Protein AF-A0A7W8B455-F1 (afdb_monomer)

Structure (mmCIF, N/CA/C/O backbone):
data_AF-A0A7W8B455-F1
#
_entry.id   AF-A0A7W8B455-F1
#
loop_
_atom_site.group_PDB
_atom_site.id
_atom_site.type_symbol
_atom_site.label_atom_id
_atom_site.label_alt_id
_atom_site.label_comp_id
_atom_site.label_asym_id
_atom_site.label_entity_id
_atom_site.label_seq_id
_ato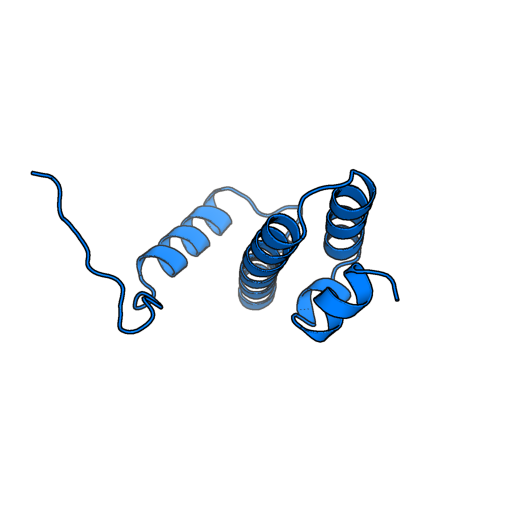m_site.pdbx_PDB_ins_code
_atom_site.Cartn_x
_atom_site.Cartn_y
_atom_site.Cartn_z
_atom_site.occupancy
_atom_site.B_iso_or_equiv
_atom_site.auth_seq_id
_atom_site.auth_comp_id
_atom_site.auth_asym_id
_atom_site.auth_atom_id
_atom_site.pdbx_PDB_model_num
ATOM 1 N N . MET A 1 1 ? 20.193 5.948 -5.266 1.00 50.91 1 MET A N 1
ATOM 2 C CA . MET A 1 1 ? 19.180 5.854 -4.189 1.00 50.91 1 MET A CA 1
ATOM 3 C C . MET A 1 1 ? 18.036 5.007 -4.718 1.00 50.91 1 MET A C 1
ATOM 5 O O . MET A 1 1 ? 17.496 5.375 -5.753 1.00 50.91 1 MET A O 1
ATOM 9 N N . SER A 1 2 ? 17.720 3.865 -4.101 1.00 63.81 2 SER A N 1
ATOM 10 C CA . SER A 1 2 ? 16.631 2.992 -4.570 1.00 63.81 2 SER A CA 1
ATOM 11 C C . SER A 1 2 ? 15.293 3.735 -4.543 1.00 63.81 2 SER A C 1
ATOM 13 O O . SER A 1 2 ? 15.009 4.449 -3.580 1.00 63.81 2 SER A O 1
ATOM 15 N N . GLY A 1 3 ? 14.465 3.580 -5.583 1.00 66.75 3 GLY A N 1
ATOM 16 C CA . GLY A 1 3 ? 13.180 4.287 -5.710 1.00 66.75 3 GLY A CA 1
ATOM 17 C C . GLY A 1 3 ? 12.267 4.108 -4.491 1.00 66.75 3 GLY A C 1
ATOM 18 O O . GLY A 1 3 ? 11.609 5.053 -4.061 1.00 66.75 3 GLY A O 1
ATOM 19 N N . THR A 1 4 ? 12.320 2.940 -3.848 1.00 71.44 4 THR A N 1
ATOM 20 C CA . THR A 1 4 ? 11.576 2.623 -2.621 1.00 71.44 4 THR A CA 1
ATOM 21 C C . THR A 1 4 ? 11.910 3.554 -1.450 1.00 71.44 4 THR A C 1
ATOM 23 O O . THR A 1 4 ? 11.002 3.966 -0.734 1.00 71.44 4 THR A O 1
ATOM 26 N N . THR A 1 5 ? 13.170 3.970 -1.278 1.00 76.31 5 THR A N 1
ATOM 27 C CA . THR A 1 5 ? 13.582 4.893 -0.200 1.00 76.31 5 THR A CA 1
ATOM 28 C C . THR A 1 5 ? 12.959 6.284 -0.362 1.00 76.31 5 THR A C 1
ATOM 30 O O . THR A 1 5 ? 12.653 6.956 0.620 1.00 76.31 5 THR A O 1
ATOM 33 N N . VAL A 1 6 ? 12.723 6.719 -1.604 1.00 84.06 6 VAL A N 1
ATOM 34 C CA . VAL A 1 6 ? 12.034 7.987 -1.890 1.00 84.06 6 VAL A CA 1
ATOM 35 C C . VAL A 1 6 ? 10.542 7.873 -1.557 1.00 84.06 6 VAL A C 1
ATOM 37 O O . VAL A 1 6 ? 9.962 8.787 -0.968 1.00 84.06 6 VAL A O 1
ATOM 40 N N . LEU A 1 7 ? 9.919 6.734 -1.877 1.00 88.81 7 LEU A N 1
ATOM 41 C CA . LEU A 1 7 ? 8.501 6.487 -1.600 1.00 88.81 7 LEU A CA 1
ATOM 42 C C . LEU A 1 7 ? 8.213 6.379 -0.100 1.00 88.81 7 LEU A C 1
ATOM 44 O O . LEU A 1 7 ? 7.202 6.912 0.348 1.00 88.81 7 LEU A O 1
ATOM 48 N N . THR A 1 8 ? 9.089 5.747 0.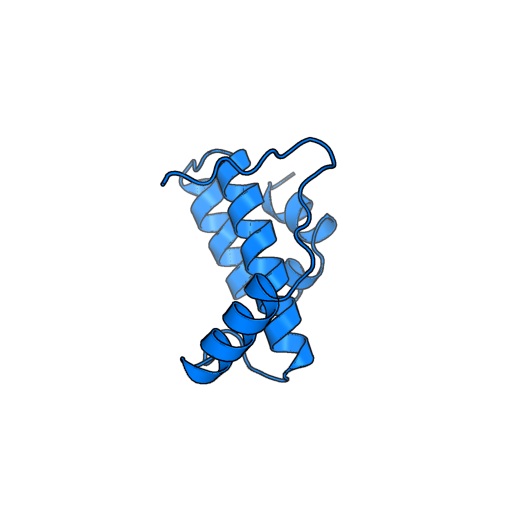685 1.00 87.75 8 THR A N 1
ATOM 49 C CA . THR A 1 8 ? 8.929 5.669 2.147 1.00 87.75 8 THR A CA 1
ATOM 50 C C . THR A 1 8 ? 9.157 7.017 2.830 1.00 87.75 8 THR A C 1
ATOM 52 O O . THR A 1 8 ? 8.495 7.300 3.824 1.00 87.75 8 THR A O 1
ATOM 55 N N . GLY A 1 9 ? 10.003 7.891 2.277 1.00 89.44 9 GLY A N 1
ATOM 56 C CA . GLY A 1 9 ? 10.101 9.285 2.725 1.00 89.44 9 GLY A CA 1
ATOM 57 C C . GLY A 1 9 ? 8.821 10.087 2.451 1.00 89.44 9 GLY A C 1
ATOM 58 O O . GLY A 1 9 ? 8.345 10.820 3.314 1.00 89.44 9 GLY A O 1
ATOM 59 N N . LYS A 1 10 ? 8.225 9.912 1.264 1.00 92.94 10 LYS A N 1
ATOM 60 C CA . LYS A 1 10 ? 6.978 10.584 0.852 1.00 92.94 10 LYS A CA 1
ATOM 61 C C . LYS A 1 10 ? 5.739 10.051 1.582 1.00 92.94 10 LYS A C 1
ATOM 63 O O . LYS A 1 10 ? 4.847 10.823 1.926 1.00 92.94 10 LYS A O 1
ATOM 68 N N . TRP A 1 11 ? 5.686 8.745 1.832 1.00 95.94 11 TRP A N 1
ATOM 69 C CA . TRP A 1 11 ? 4.614 8.062 2.554 1.00 95.94 11 TRP A CA 1
ATOM 70 C C . TRP A 1 11 ? 5.201 7.142 3.637 1.00 95.94 11 TRP A C 1
ATOM 72 O O . TRP A 1 11 ? 5.377 5.943 3.399 1.00 95.94 11 TRP A O 1
ATOM 82 N N . PRO A 1 12 ? 5.436 7.658 4.860 1.00 95.06 12 PRO A N 1
ATOM 83 C CA . PRO A 1 12 ? 6.076 6.902 5.943 1.00 95.06 12 PRO A CA 1
ATOM 84 C C . PRO A 1 12 ? 5.381 5.591 6.323 1.00 95.06 12 PRO A C 1
ATOM 86 O O . PRO A 1 12 ? 6.025 4.673 6.821 1.00 95.06 12 PRO A O 1
ATOM 89 N N . VAL A 1 13 ? 4.069 5.475 6.077 1.00 96.12 13 VAL A N 1
ATOM 90 C CA . VAL A 1 13 ? 3.313 4.236 6.322 1.00 96.12 13 VAL A CA 1
ATOM 91 C C . VAL A 1 13 ? 3.845 3.056 5.507 1.00 96.12 13 VAL A C 1
ATOM 93 O O . VAL A 1 13 ? 3.855 1.940 6.009 1.00 96.12 13 VAL A O 1
ATOM 96 N N . LEU A 1 14 ? 4.378 3.291 4.305 1.00 96.38 14 LEU A N 1
ATOM 97 C CA . LEU A 1 14 ? 4.945 2.228 3.473 1.00 96.38 14 LEU A CA 1
ATOM 98 C C . LEU A 1 14 ? 6.172 1.585 4.130 1.00 96.38 14 LEU A C 1
ATOM 100 O O . LEU A 1 14 ? 6.375 0.385 3.997 1.00 96.38 14 LEU A O 1
ATOM 104 N N . GLY A 1 15 ? 6.964 2.366 4.873 1.00 93.12 15 GLY A N 1
ATOM 105 C CA . GLY A 1 15 ? 8.138 1.867 5.595 1.00 93.12 15 GLY A CA 1
ATOM 106 C C . GLY A 1 15 ? 7.802 1.098 6.875 1.00 93.12 15 GLY A C 1
ATOM 107 O O . GLY A 1 15 ? 8.658 0.394 7.395 1.00 93.12 15 GLY A O 1
ATOM 108 N N . ARG A 1 16 ? 6.565 1.207 7.379 1.00 94.25 16 ARG A N 1
ATOM 109 C CA . ARG A 1 16 ? 6.092 0.445 8.548 1.00 94.25 16 ARG A CA 1
ATOM 110 C C . ARG A 1 16 ? 5.586 -0.953 8.189 1.00 94.25 16 ARG A C 1
ATOM 112 O O . ARG A 1 16 ? 5.382 -1.762 9.086 1.00 94.25 16 ARG A O 1
ATOM 119 N N . HIS A 1 17 ? 5.381 -1.229 6.901 1.00 94.69 17 HIS A N 1
ATOM 120 C CA . HIS A 1 17 ? 4.878 -2.506 6.405 1.00 94.69 17 HIS A CA 1
ATOM 121 C C . HIS A 1 17 ? 5.861 -3.100 5.393 1.00 94.69 17 HIS A C 1
ATOM 123 O O . HIS A 1 17 ? 5.877 -2.718 4.223 1.00 94.69 17 HIS A O 1
ATOM 129 N N . GLU A 1 18 ? 6.660 -4.072 5.832 1.00 92.00 18 GLU A N 1
ATOM 130 C CA . GLU A 1 18 ? 7.709 -4.702 5.014 1.00 92.00 18 GLU A CA 1
ATOM 131 C C . GLU A 1 18 ? 7.173 -5.279 3.693 1.00 92.00 18 GLU A C 1
ATOM 133 O O . GLU A 1 18 ? 7.785 -5.113 2.636 1.00 92.00 18 GLU A O 1
ATOM 138 N N . GLN A 1 19 ? 5.981 -5.882 3.719 1.00 93.38 19 GLN A N 1
ATOM 139 C CA . GLN A 1 19 ? 5.329 -6.432 2.527 1.00 93.38 19 GLN A CA 1
ATOM 140 C C . GLN A 1 19 ? 4.988 -5.348 1.496 1.00 93.38 19 GLN A C 1
ATOM 142 O O . GLN A 1 19 ? 5.121 -5.579 0.295 1.00 93.38 19 GLN A O 1
ATOM 147 N N . ALA A 1 20 ? 4.597 -4.150 1.944 1.00 94.94 20 ALA A N 1
ATOM 148 C CA . ALA A 1 20 ? 4.299 -3.029 1.057 1.00 94.94 20 ALA A CA 1
ATOM 149 C C . ALA A 1 20 ? 5.569 -2.501 0.376 1.00 94.94 20 ALA A C 1
ATOM 151 O O . ALA A 1 20 ? 5.585 -2.300 -0.841 1.00 94.94 20 ALA A O 1
ATOM 152 N N . ALA A 1 21 ? 6.647 -2.324 1.147 1.00 93.12 21 ALA A N 1
ATOM 153 C CA . ALA A 1 21 ? 7.943 -1.906 0.620 1.00 93.12 21 ALA A CA 1
ATOM 154 C C . ALA A 1 21 ? 8.517 -2.939 -0.368 1.00 93.12 21 ALA A C 1
ATOM 156 O O . ALA A 1 21 ? 8.991 -2.571 -1.447 1.00 93.12 21 ALA A O 1
ATOM 157 N N . THR A 1 22 ? 8.410 -4.228 -0.037 1.00 94.56 22 THR A N 1
ATOM 158 C CA . THR A 1 22 ? 8.844 -5.338 -0.898 1.00 94.56 22 THR A CA 1
ATOM 159 C C . THR A 1 22 ? 8.058 -5.366 -2.206 1.00 94.56 22 THR A C 1
ATOM 161 O O . THR A 1 22 ? 8.652 -5.393 -3.281 1.00 94.56 22 THR A O 1
ATOM 164 N N . TRP A 1 23 ? 6.728 -5.277 -2.143 1.00 95.38 23 TRP A N 1
ATOM 165 C CA . TRP A 1 23 ? 5.876 -5.288 -3.333 1.00 95.38 23 TRP A CA 1
ATOM 166 C C . TRP A 1 23 ? 6.182 -4.117 -4.280 1.00 95.38 23 TRP A C 1
ATOM 168 O O . TRP A 1 23 ? 6.331 -4.325 -5.483 1.00 95.38 23 TRP A O 1
ATOM 178 N N . LEU A 1 24 ? 6.355 -2.895 -3.758 1.00 95.81 24 LEU A N 1
ATOM 179 C CA . LEU A 1 24 ? 6.732 -1.732 -4.577 1.00 95.81 24 LEU A CA 1
ATOM 180 C C . LEU A 1 24 ? 8.130 -1.869 -5.197 1.00 95.81 24 LEU A C 1
ATOM 182 O O . LEU A 1 24 ? 8.333 -1.440 -6.335 1.00 95.81 24 LEU A O 1
ATOM 186 N N . THR A 1 25 ? 9.071 -2.480 -4.474 1.00 94.62 25 THR A N 1
ATOM 187 C CA . THR A 1 25 ? 10.421 -2.761 -4.985 1.00 94.62 25 THR A CA 1
ATOM 188 C C . THR A 1 25 ? 10.354 -3.739 -6.155 1.00 94.62 25 THR A C 1
ATOM 190 O O . THR A 1 25 ? 10.838 -3.409 -7.231 1.00 94.62 25 THR A O 1
ATOM 193 N N . ILE A 1 26 ? 9.623 -4.852 -6.010 1.00 95.50 26 ILE A N 1
ATOM 194 C CA . ILE A 1 26 ? 9.420 -5.835 -7.088 1.00 95.50 26 ILE A CA 1
ATOM 195 C C . ILE A 1 26 ? 8.870 -5.164 -8.351 1.00 95.50 26 ILE A C 1
ATOM 197 O O . ILE A 1 26 ? 9.414 -5.345 -9.436 1.00 95.50 26 ILE A O 1
ATOM 201 N N . TRP A 1 27 ? 7.815 -4.351 -8.242 1.00 95.69 27 TRP A N 1
ATOM 202 C CA . TRP A 1 27 ? 7.253 -3.677 -9.420 1.00 95.69 27 TRP A CA 1
ATOM 203 C C . TRP A 1 27 ? 8.201 -2.657 -10.048 1.00 95.69 27 TRP A C 1
ATOM 205 O O . TRP A 1 27 ? 8.156 -2.455 -11.263 1.00 95.69 27 TRP A O 1
ATOM 215 N N . THR A 1 28 ? 9.039 -2.011 -9.239 1.00 94.69 28 THR A N 1
ATOM 216 C CA . THR A 1 28 ? 10.062 -1.083 -9.731 1.00 94.69 28 THR A CA 1
ATOM 217 C C . THR A 1 28 ? 11.139 -1.840 -10.504 1.00 94.69 28 THR A C 1
ATOM 219 O O . THR A 1 28 ? 11.461 -1.456 -11.627 1.00 94.69 28 THR A O 1
ATOM 222 N N . ASP A 1 29 ? 11.626 -2.949 -9.950 1.00 94.94 29 ASP A N 1
ATOM 223 C CA . ASP A 1 29 ? 12.666 -3.788 -10.552 1.00 94.94 29 ASP A CA 1
ATOM 224 C C . ASP A 1 29 ? 12.177 -4.475 -11.837 1.00 94.94 29 ASP A C 1
ATOM 226 O O . ASP A 1 29 ? 12.936 -4.637 -12.789 1.00 94.94 29 ASP A O 1
ATOM 230 N N . LEU A 1 30 ? 10.877 -4.781 -11.922 1.00 96.50 30 LEU A N 1
ATOM 231 C CA . LEU A 1 30 ? 10.213 -5.244 -13.148 1.00 96.50 30 LEU A CA 1
ATOM 232 C C . LEU A 1 30 ? 10.046 -4.144 -14.218 1.00 96.50 30 LEU A C 1
ATOM 234 O O . LEU A 1 30 ? 9.412 -4.372 -15.249 1.00 96.50 30 LEU A O 1
ATOM 238 N N . GLY A 1 31 ? 10.580 -2.941 -13.993 1.00 94.75 31 GLY A N 1
ATOM 239 C CA . GLY A 1 31 ? 10.607 -1.861 -14.979 1.00 94.75 31 GLY A CA 1
ATOM 240 C C . GLY A 1 31 ? 9.273 -1.134 -15.149 1.00 94.75 31 GLY A C 1
ATOM 241 O O . GLY A 1 31 ? 9.029 -0.510 -16.186 1.00 94.75 31 GLY A O 1
ATOM 242 N N . ARG A 1 32 ? 8.372 -1.197 -14.159 1.00 96.62 32 ARG A N 1
ATOM 243 C CA . ARG A 1 32 ? 7.101 -0.469 -14.236 1.00 96.62 32 ARG A CA 1
ATOM 244 C C . ARG A 1 32 ? 7.359 1.039 -14.273 1.00 96.62 32 ARG A C 1
ATOM 246 O O . ARG A 1 32 ? 8.187 1.568 -13.538 1.00 96.62 32 ARG A O 1
ATOM 253 N N . ALA A 1 33 ? 6.596 1.748 -15.108 1.00 96.31 33 ALA A N 1
ATOM 254 C CA . ALA A 1 33 ? 6.744 3.191 -15.272 1.00 96.31 33 ALA A CA 1
ATOM 255 C C . ALA A 1 33 ? 6.667 3.939 -13.917 1.00 96.31 33 ALA A C 1
ATOM 257 O O . ALA A 1 33 ? 5.751 3.662 -13.132 1.00 96.31 33 ALA A O 1
ATOM 258 N N . PRO A 1 34 ? 7.528 4.948 -13.666 1.00 92.94 34 PRO A N 1
ATOM 259 C CA . PRO A 1 34 ? 7.578 5.657 -12.382 1.00 92.94 34 PRO A CA 1
ATOM 260 C C . PRO A 1 34 ? 6.234 6.243 -11.940 1.00 92.94 34 PRO A C 1
ATOM 262 O O . PRO A 1 34 ? 5.852 6.123 -10.781 1.00 92.94 34 PRO A O 1
ATOM 265 N N . ARG A 1 35 ? 5.453 6.800 -12.879 1.00 93.31 35 ARG A N 1
ATOM 266 C CA . ARG A 1 35 ? 4.110 7.335 -12.585 1.00 93.31 35 ARG A CA 1
ATOM 267 C C . ARG A 1 35 ? 3.143 6.271 -12.074 1.00 93.31 35 ARG A C 1
ATOM 269 O O . ARG A 1 35 ? 2.252 6.579 -11.288 1.00 93.31 35 ARG A O 1
ATOM 276 N N . THR A 1 36 ? 3.285 5.031 -12.535 1.00 95.44 36 THR A N 1
ATOM 277 C CA . THR A 1 36 ? 2.457 3.928 -12.051 1.00 95.44 36 THR A CA 1
ATOM 278 C C . THR A 1 36 ? 2.898 3.486 -10.663 1.00 95.44 36 THR A C 1
ATOM 280 O O . THR A 1 36 ? 2.036 3.265 -9.820 1.00 95.44 36 THR A O 1
ATOM 283 N N . ILE A 1 37 ? 4.207 3.435 -10.397 1.00 96.38 37 ILE A N 1
ATOM 284 C CA . ILE A 1 37 ? 4.734 3.176 -9.050 1.00 96.38 37 ILE A CA 1
ATOM 285 C C . ILE A 1 37 ? 4.242 4.235 -8.057 1.00 96.38 37 ILE A C 1
ATOM 287 O O . ILE A 1 37 ? 3.749 3.881 -6.992 1.00 96.38 37 ILE A O 1
ATOM 291 N N . ASP A 1 38 ? 4.274 5.518 -8.422 1.00 95.44 38 ASP A N 1
ATOM 292 C CA . ASP A 1 38 ? 3.741 6.610 -7.596 1.00 95.44 38 ASP A CA 1
ATOM 293 C C . ASP A 1 38 ? 2.236 6.448 -7.312 1.00 95.44 38 ASP A C 1
ATOM 295 O O . ASP A 1 38 ? 1.776 6.659 -6.187 1.00 95.44 38 ASP A O 1
ATOM 299 N N . ALA A 1 39 ? 1.450 6.058 -8.323 1.00 95.81 39 ALA A N 1
ATOM 300 C CA . ALA A 1 39 ? 0.018 5.815 -8.163 1.00 95.81 39 ALA A CA 1
ATOM 301 C C . ALA A 1 39 ? -0.262 4.622 -7.235 1.00 95.81 39 ALA A C 1
ATOM 303 O O . ALA A 1 39 ? -1.144 4.707 -6.378 1.00 95.81 39 ALA A O 1
ATOM 304 N N . TYR A 1 40 ? 0.507 3.541 -7.380 1.00 96.81 40 TYR A N 1
ATOM 305 C CA . TYR A 1 40 ? 0.429 2.363 -6.521 1.00 96.81 40 TYR A CA 1
ATOM 306 C C . TYR A 1 40 ? 0.836 2.691 -5.086 1.00 96.81 40 TYR A C 1
ATOM 308 O O . TYR A 1 40 ? 0.100 2.365 -4.162 1.00 96.81 40 TYR A O 1
ATOM 316 N N . ALA A 1 41 ? 1.951 3.397 -4.896 1.00 96.44 41 ALA A N 1
ATOM 317 C CA . ALA A 1 41 ? 2.431 3.822 -3.588 1.00 96.44 41 ALA A CA 1
ATOM 318 C C . ALA A 1 41 ? 1.405 4.706 -2.869 1.00 96.44 41 ALA A C 1
ATOM 320 O O . ALA A 1 41 ? 1.106 4.466 -1.702 1.00 96.44 41 ALA A O 1
ATOM 321 N N . ARG A 1 42 ? 0.793 5.667 -3.576 1.00 96.00 42 ARG A N 1
ATOM 322 C CA . ARG A 1 42 ? -0.287 6.495 -3.025 1.00 96.00 42 ARG A CA 1
ATOM 323 C C . ARG A 1 42 ? -1.491 5.656 -2.599 1.00 96.00 42 ARG A C 1
ATOM 325 O O . ARG A 1 42 ? -1.951 5.792 -1.470 1.00 96.00 42 ARG A O 1
ATOM 332 N N . GLY A 1 43 ? -2.006 4.807 -3.491 1.00 94.94 43 GLY A N 1
ATOM 333 C CA . GLY A 1 43 ? -3.183 3.981 -3.203 1.00 94.94 43 GLY A CA 1
ATOM 334 C C . GLY A 1 43 ? -2.944 3.006 -2.049 1.00 94.94 43 GLY A C 1
ATOM 335 O O . GLY A 1 43 ? -3.787 2.874 -1.164 1.00 94.94 43 GLY A O 1
ATOM 336 N N . LEU A 1 44 ? -1.763 2.385 -2.022 1.00 96.69 44 LEU A N 1
ATOM 337 C CA . LEU A 1 44 ? -1.348 1.477 -0.962 1.00 96.69 44 LEU A CA 1
ATOM 338 C C . LEU A 1 44 ? -1.174 2.211 0.372 1.00 96.69 44 LEU A C 1
ATOM 340 O O . LEU A 1 44 ? -1.636 1.723 1.395 1.00 96.69 44 LEU A O 1
ATOM 344 N N . ALA A 1 45 ? -0.584 3.408 0.373 1.00 97.00 45 ALA A N 1
ATOM 345 C CA . ALA A 1 45 ? -0.454 4.218 1.579 1.00 97.00 45 ALA A CA 1
ATOM 346 C C . ALA A 1 45 ? -1.820 4.610 2.168 1.00 97.00 45 ALA A C 1
ATOM 348 O O . ALA A 1 45 ? -2.012 4.513 3.378 1.00 97.00 45 ALA A O 1
ATOM 349 N N . GLU A 1 46 ? -2.778 5.022 1.331 1.00 95.62 46 GLU A N 1
ATOM 350 C CA . GLU A 1 46 ? -4.140 5.340 1.780 1.00 95.62 46 GLU A CA 1
ATOM 351 C C . GLU A 1 46 ? -4.845 4.114 2.390 1.00 95.62 46 GLU A C 1
ATOM 353 O O . GLU A 1 46 ? -5.476 4.235 3.442 1.00 95.62 46 GLU A O 1
ATOM 358 N N . TYR A 1 47 ? -4.679 2.934 1.784 1.00 96.06 47 TYR A N 1
ATOM 359 C CA . TYR A 1 47 ? -5.209 1.673 2.308 1.00 96.06 47 TYR A CA 1
ATOM 360 C C . TYR A 1 47 ? -4.581 1.285 3.654 1.00 96.06 47 TYR A C 1
ATOM 362 O O . TYR A 1 47 ? -5.299 0.994 4.607 1.00 96.06 47 TYR A O 1
ATOM 370 N N . LEU A 1 48 ? -3.251 1.342 3.769 1.00 96.81 48 LEU A N 1
ATOM 371 C CA . LEU A 1 48 ? -2.550 1.000 5.010 1.00 96.81 48 LEU A CA 1
ATOM 372 C C . LEU A 1 48 ? -2.916 1.948 6.160 1.00 96.81 48 LEU A C 1
ATOM 374 O O . LEU A 1 48 ? -3.028 1.512 7.302 1.00 96.81 48 LEU A O 1
ATOM 378 N N . LEU A 1 49 ? -3.146 3.233 5.873 1.00 95.94 49 LEU A N 1
ATOM 379 C CA . LEU A 1 49 ? -3.630 4.187 6.875 1.00 95.94 49 LEU A CA 1
ATOM 380 C C . LEU A 1 49 ? -5.055 3.866 7.343 1.00 95.94 49 LEU A C 1
ATOM 382 O O . LEU A 1 49 ? -5.339 4.019 8.529 1.00 95.94 49 LEU A O 1
ATOM 386 N N . MET A 1 50 ? -5.932 3.406 6.443 1.00 95.19 50 MET A N 1
ATOM 387 C CA . MET A 1 50 ? -7.256 2.904 6.824 1.00 95.19 50 MET A CA 1
ATOM 388 C C . MET A 1 50 ? -7.115 1.681 7.733 1.00 95.19 50 MET A C 1
ATOM 390 O O . MET A 1 50 ? -7.640 1.695 8.841 1.00 95.19 50 MET A O 1
ATOM 394 N N . CYS A 1 51 ? -6.321 0.685 7.334 1.00 96.12 51 CYS A N 1
ATOM 395 C CA . CYS A 1 51 ? -6.049 -0.498 8.151 1.00 96.12 51 CYS A CA 1
ATOM 396 C C . CYS A 1 51 ? -5.511 -0.140 9.545 1.00 96.12 51 CYS A C 1
ATOM 398 O O . CYS A 1 51 ? -6.011 -0.649 10.543 1.00 96.12 51 CYS A O 1
ATOM 400 N N . GLN A 1 52 ? -4.557 0.795 9.629 1.00 95.31 52 GLN A N 1
ATOM 401 C CA . GLN A 1 52 ? -4.002 1.263 10.900 1.00 95.31 52 GLN A CA 1
ATOM 402 C C . GLN A 1 52 ? -5.068 1.916 11.794 1.00 95.31 52 GLN A C 1
ATOM 404 O O . GLN A 1 52 ? -5.060 1.706 13.005 1.00 95.31 52 GLN A O 1
ATOM 409 N N . ARG A 1 53 ? -5.979 2.706 11.215 1.00 94.25 53 ARG A N 1
ATOM 410 C CA . ARG A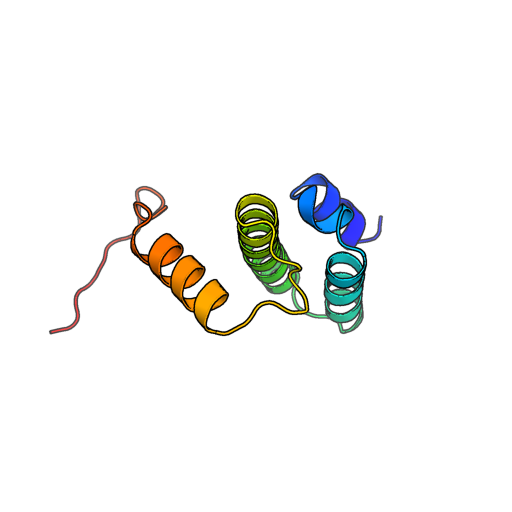 1 53 ? -7.055 3.376 11.957 1.00 94.25 53 ARG A CA 1
ATOM 411 C C . ARG A 1 53 ? -8.116 2.396 12.458 1.00 94.25 53 ARG A C 1
ATOM 413 O O . ARG A 1 53 ? -8.584 2.552 13.579 1.00 94.25 53 ARG A O 1
ATOM 420 N N . GLU A 1 54 ? -8.472 1.403 11.648 1.00 93.56 54 GLU A N 1
ATOM 421 C CA . GLU A 1 54 ? -9.481 0.392 11.994 1.00 93.56 54 GLU A CA 1
ATOM 422 C C . GLU A 1 54 ? -8.901 -0.785 12.809 1.00 93.56 54 GLU A C 1
ATOM 424 O O . GLU A 1 54 ? -9.635 -1.698 13.177 1.00 93.56 54 GLU A O 1
ATOM 429 N N . GLY A 1 55 ? -7.589 -0.801 13.083 1.00 94.81 55 GLY A N 1
ATOM 430 C CA . GLY A 1 55 ? -6.926 -1.904 13.792 1.00 94.81 55 GLY A CA 1
ATOM 431 C C . GLY A 1 55 ? -6.916 -3.224 13.009 1.00 94.81 55 GLY A C 1
ATOM 432 O O . GLY A 1 55 ? -6.887 -4.300 13.600 1.00 94.81 55 GLY A O 1
ATOM 433 N N . VAL A 1 56 ? -6.965 -3.148 11.679 1.00 95.56 56 VAL A N 1
ATOM 434 C CA . VAL A 1 56 ? -7.035 -4.297 10.771 1.00 95.56 56 VAL A CA 1
ATOM 435 C C . VAL A 1 56 ? -5.640 -4.615 10.246 1.00 95.56 56 VAL A C 1
ATOM 437 O O . VAL A 1 56 ? -4.961 -3.732 9.724 1.00 95.56 56 VAL A O 1
ATOM 440 N N . ASP A 1 57 ? -5.226 -5.881 10.310 1.00 95.25 57 ASP A N 1
ATOM 441 C CA . ASP A 1 57 ? -4.042 -6.321 9.570 1.00 95.25 57 ASP A CA 1
ATOM 442 C C . ASP A 1 57 ? -4.340 -6.259 8.051 1.00 95.25 57 ASP A C 1
ATOM 444 O O . ASP A 1 57 ? -5.289 -6.895 7.574 1.00 95.25 57 ASP A O 1
ATOM 448 N N . PRO A 1 58 ? -3.558 -5.478 7.277 1.00 95.00 58 PRO A N 1
ATOM 449 C CA . PRO A 1 58 ? -3.805 -5.248 5.858 1.00 95.00 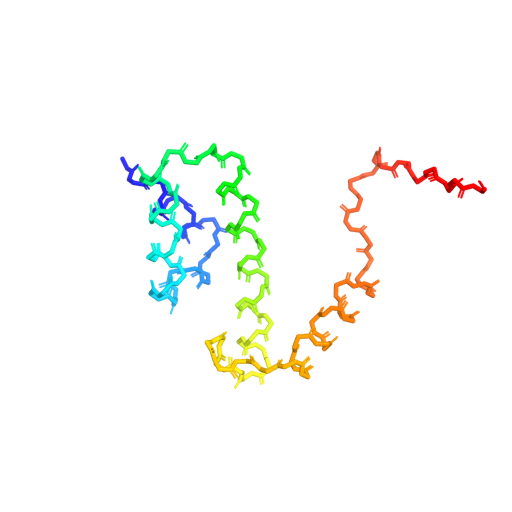58 PRO A CA 1
ATOM 450 C C . PRO A 1 58 ? -3.728 -6.506 4.986 1.00 95.00 58 PRO A C 1
ATOM 452 O O . PRO A 1 58 ? -4.260 -6.480 3.875 1.00 95.00 58 PRO A O 1
ATOM 455 N N . VAL A 1 59 ? -3.088 -7.585 5.443 1.00 94.94 59 VAL A N 1
ATOM 456 C CA . VAL A 1 59 ? -2.960 -8.846 4.690 1.00 94.94 59 VAL A CA 1
ATOM 457 C C . VAL A 1 59 ? -4.194 -9.727 4.851 1.00 94.94 59 VAL A C 1
ATOM 459 O O . VAL A 1 59 ? -4.591 -10.415 3.914 1.00 94.94 59 VAL A O 1
ATOM 462 N N . VAL A 1 60 ? -4.822 -9.689 6.025 1.00 95.88 60 VAL A N 1
ATOM 463 C CA . VAL A 1 60 ? -6.002 -10.506 6.360 1.00 95.88 60 VAL A CA 1
ATOM 464 C C . VAL A 1 60 ? -7.314 -9.728 6.235 1.00 95.88 60 VAL A C 1
ATOM 466 O O . VAL A 1 60 ? -8.384 -10.245 6.565 1.00 95.88 60 VAL A O 1
ATOM 469 N N . ALA A 1 61 ? -7.257 -8.478 5.768 1.00 95.50 61 ALA A N 1
ATOM 470 C CA . ALA A 1 61 ? -8.437 -7.654 5.581 1.00 95.50 61 ALA A CA 1
ATOM 471 C C . ALA A 1 61 ? -9.452 -8.340 4.654 1.00 95.50 61 ALA A C 1
ATOM 473 O O . ALA A 1 61 ? -9.137 -8.780 3.548 1.00 95.50 61 ALA A O 1
ATOM 474 N N . ASN A 1 62 ? -10.702 -8.415 5.106 1.00 96.06 62 ASN A N 1
ATOM 475 C CA . ASN A 1 62 ? -11.772 -9.074 4.372 1.00 96.06 62 ASN A CA 1
ATOM 476 C C . ASN A 1 62 ? -12.627 -8.063 3.586 1.00 96.06 62 ASN A C 1
ATOM 478 O O . ASN A 1 62 ? -12.446 -6.846 3.658 1.00 96.06 62 ASN A O 1
ATOM 482 N N . ARG A 1 63 ? -13.621 -8.577 2.853 1.00 96.62 63 ARG A N 1
ATOM 483 C CA . ARG A 1 63 ? -14.523 -7.763 2.022 1.00 96.62 63 ARG A CA 1
ATOM 484 C C . ARG A 1 63 ? -15.298 -6.700 2.807 1.00 96.62 63 ARG A C 1
ATOM 486 O O . ARG A 1 63 ? -15.603 -5.662 2.231 1.00 96.62 63 ARG A O 1
ATOM 493 N N . ALA A 1 64 ? -15.601 -6.928 4.085 1.00 95.31 64 ALA A N 1
ATOM 494 C CA . ALA A 1 64 ? -16.289 -5.938 4.911 1.00 95.31 64 ALA A CA 1
ATOM 495 C C . ALA A 1 64 ? -15.382 -4.730 5.194 1.00 95.31 64 ALA A C 1
ATOM 497 O O . ALA A 1 64 ? -15.816 -3.593 5.015 1.00 95.31 64 ALA A O 1
ATOM 498 N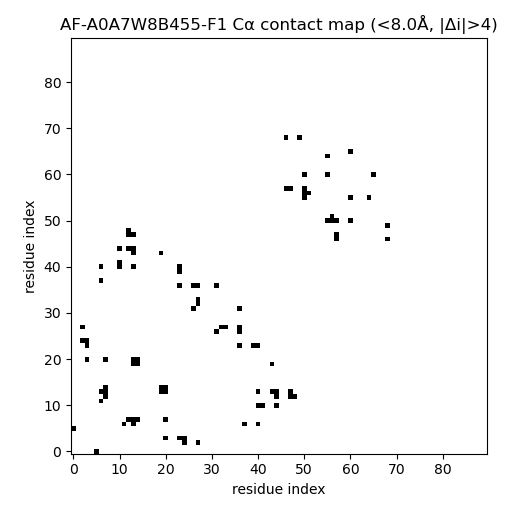 N . HIS A 1 65 ? -14.105 -4.958 5.521 1.00 94.88 65 HIS A N 1
ATOM 499 C CA . HIS A 1 65 ? -13.123 -3.876 5.677 1.00 94.88 65 HIS A CA 1
ATOM 500 C C . HIS A 1 65 ? -12.951 -3.086 4.370 1.00 94.88 65 HIS A C 1
ATOM 502 O O . HIS A 1 65 ? -12.931 -1.855 4.372 1.00 94.88 65 HIS A O 1
ATOM 508 N N . ILE A 1 66 ? -12.915 -3.786 3.231 1.00 95.06 66 ILE A N 1
ATOM 509 C CA . ILE A 1 66 ? -12.847 -3.137 1.915 1.00 95.06 66 ILE A CA 1
ATOM 510 C C . ILE A 1 66 ? -14.107 -2.316 1.622 1.00 95.06 66 ILE A C 1
ATOM 512 O O . ILE A 1 66 ? -13.995 -1.206 1.108 1.00 95.06 66 ILE A O 1
ATOM 516 N N . ALA A 1 67 ? -15.299 -2.804 1.971 1.00 95.19 67 ALA A N 1
ATOM 517 C CA . ALA A 1 67 ? -16.540 -2.056 1.782 1.00 95.19 67 ALA A CA 1
ATOM 518 C C . ALA A 1 67 ? -16.545 -0.741 2.581 1.00 95.19 67 ALA A C 1
ATOM 520 O O . ALA A 1 67 ? -16.938 0.298 2.046 1.00 95.19 67 ALA A O 1
ATOM 521 N N . VAL A 1 68 ? -16.047 -0.760 3.824 1.00 91.88 68 VAL A N 1
ATOM 522 C CA . VAL A 1 68 ? -15.861 0.453 4.639 1.00 91.88 68 VAL A CA 1
ATOM 523 C C . VAL A 1 68 ? -14.904 1.426 3.950 1.00 91.88 68 VAL A C 1
ATOM 525 O O . VAL A 1 68 ? -15.231 2.604 3.801 1.00 91.88 68 VAL A O 1
ATOM 528 N N . TYR A 1 69 ? -13.767 0.934 3.458 1.00 94.44 69 TYR A N 1
ATOM 529 C CA . TYR A 1 69 ? -12.789 1.765 2.759 1.00 94.44 69 TYR A CA 1
ATOM 530 C C . TYR A 1 69 ? -13.343 2.384 1.471 1.00 94.44 69 TYR A C 1
ATOM 532 O O . TYR A 1 69 ? -13.180 3.579 1.238 1.00 94.44 69 TYR A O 1
ATOM 540 N N . VAL A 1 70 ? -14.058 1.612 0.649 1.00 94.06 70 VAL A N 1
ATOM 541 C CA . VAL A 1 70 ? -14.692 2.117 -0.580 1.00 94.06 70 VAL A CA 1
ATOM 542 C C . VAL A 1 70 ? -15.764 3.156 -0.257 1.00 94.06 70 VAL A C 1
ATOM 544 O O . VAL A 1 70 ? -15.833 4.193 -0.922 1.00 94.06 70 VAL A O 1
ATOM 547 N N . ARG A 1 71 ? -16.575 2.930 0.784 1.00 92.94 71 ARG A N 1
ATOM 548 C CA . ARG A 1 71 ? -17.549 3.922 1.258 1.00 92.94 71 ARG A CA 1
ATOM 549 C C . ARG A 1 71 ? -16.855 5.215 1.679 1.00 92.94 71 ARG A C 1
ATOM 551 O O . ARG A 1 71 ? -17.322 6.297 1.337 1.00 92.94 71 ARG A O 1
ATOM 558 N N . GLU A 1 72 ? -15.734 5.123 2.386 1.00 91.44 72 GLU A N 1
ATOM 559 C CA . GLU A 1 72 ? -14.945 6.296 2.759 1.00 91.44 72 GLU A CA 1
ATOM 560 C C . GLU A 1 72 ? -14.416 7.028 1.518 1.00 91.44 72 GLU A C 1
ATOM 562 O O . GLU A 1 72 ? -14.631 8.230 1.385 1.00 91.44 72 GLU A O 1
ATOM 567 N N . LEU A 1 73 ? -13.786 6.320 0.575 1.00 90.94 73 LEU A N 1
ATOM 568 C CA . LEU A 1 73 ? -13.248 6.912 -0.656 1.00 90.94 73 LEU A CA 1
ATOM 569 C C . LEU A 1 73 ? -14.312 7.641 -1.482 1.00 90.94 73 LEU A C 1
ATOM 571 O O . LEU A 1 73 ? -14.034 8.709 -2.021 1.00 90.94 73 LEU A O 1
ATOM 575 N N . THR A 1 74 ? -15.515 7.076 -1.563 1.00 90.56 74 THR A N 1
ATOM 576 C CA . THR A 1 74 ? -16.645 7.650 -2.311 1.00 90.56 74 THR A CA 1
ATOM 577 C C . THR A 1 74 ? -17.341 8.793 -1.569 1.00 90.56 74 THR A C 1
ATOM 579 O O . THR A 1 74 ? -17.945 9.645 -2.212 1.00 90.56 74 THR A O 1
ATOM 582 N N . SER A 1 75 ? -17.227 8.850 -0.237 1.00 88.81 75 SER A N 1
ATOM 583 C CA . SER A 1 75 ? -17.821 9.914 0.591 1.00 88.81 75 SER A CA 1
ATOM 584 C C . SER A 1 75 ? -16.882 11.098 0.832 1.00 88.81 75 SER A C 1
ATOM 586 O O . SER A 1 75 ? -17.328 12.166 1.251 1.00 88.81 75 SER A O 1
ATOM 588 N N . ARG A 1 76 ? -15.571 10.926 0.619 1.00 84.94 76 ARG A N 1
ATOM 589 C CA . ARG A 1 76 ? -14.594 12.010 0.772 1.00 84.94 76 ARG A CA 1
ATOM 590 C C . ARG A 1 76 ? -14.910 13.124 -0.239 1.00 84.94 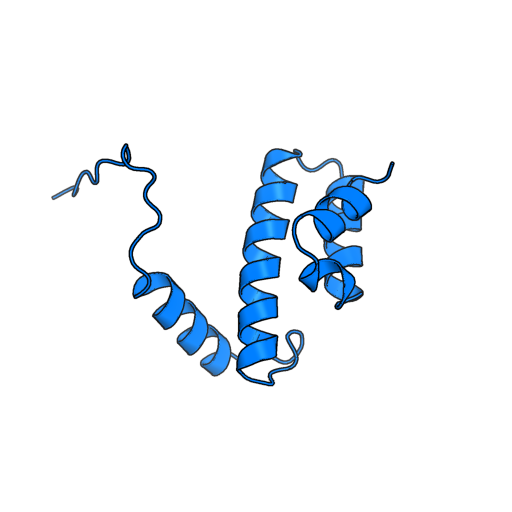76 ARG A C 1
ATOM 592 O O . ARG A 1 76 ? -15.106 12.821 -1.418 1.00 84.94 76 ARG A O 1
ATOM 599 N N . PRO A 1 77 ? -14.881 14.408 0.172 1.00 78.50 77 PRO A N 1
ATOM 600 C CA . PRO A 1 77 ? -14.919 15.517 -0.771 1.00 78.50 77 PRO A CA 1
ATOM 601 C C . PRO A 1 77 ? -13.837 15.290 -1.820 1.00 78.50 77 PRO A C 1
ATOM 603 O O . PRO A 1 77 ? -12.669 15.069 -1.479 1.00 78.50 77 PRO A O 1
ATOM 606 N N . HIS A 1 78 ? -14.232 15.260 -3.091 1.00 60.50 78 HIS A N 1
ATOM 607 C CA . HIS A 1 78 ? -13.309 14.908 -4.155 1.00 60.50 78 HIS A CA 1
ATOM 608 C C . HIS A 1 78 ? -12.135 15.889 -4.101 1.00 60.50 78 HIS A C 1
ATOM 610 O O . HIS A 1 78 ? -12.319 17.097 -4.238 1.00 60.50 78 HIS A O 1
ATOM 616 N N . ARG A 1 79 ? -10.905 15.378 -3.971 1.00 57.34 79 ARG A N 1
ATOM 617 C CA . ARG A 1 79 ? -9.682 16.154 -4.232 1.00 57.34 79 ARG A CA 1
ATOM 618 C C . ARG A 1 79 ? -9.543 16.416 -5.733 1.00 57.34 79 ARG A C 1
ATOM 620 O O . ARG A 1 79 ? -8.477 16.203 -6.305 1.00 57.34 79 ARG A O 1
ATOM 627 N N . ARG A 1 80 ? -10.631 16.793 -6.418 1.00 52.62 80 ARG A N 1
ATOM 628 C CA . ARG A 1 80 ? -10.500 17.441 -7.717 1.00 52.62 80 ARG A CA 1
ATOM 629 C C . ARG A 1 80 ? -9.619 18.633 -7.403 1.00 52.62 80 ARG A C 1
ATOM 631 O O . ARG A 1 80 ? -10.022 19.513 -6.649 1.00 52.62 80 ARG A O 1
ATOM 638 N N . GLY A 1 81 ? -8.390 18.630 -7.920 1.00 45.06 81 GLY A N 1
ATOM 639 C CA . GLY A 1 81 ? -7.715 19.901 -8.118 1.00 45.06 81 GLY A CA 1
ATOM 640 C C . GLY A 1 81 ? -8.741 20.824 -8.767 1.00 45.06 81 GLY A C 1
ATOM 641 O O . GLY A 1 81 ? -9.571 20.345 -9.541 1.00 45.06 81 GLY A O 1
ATOM 642 N N . VAL A 1 82 ? -8.717 22.100 -8.409 1.00 50.59 82 VAL A N 1
ATOM 643 C CA . VAL A 1 82 ? -9.711 23.140 -8.737 1.00 50.59 82 VAL A CA 1
ATOM 644 C C . VAL A 1 82 ? -10.112 23.208 -10.239 1.00 50.59 82 VAL A C 1
ATOM 646 O O . VAL A 1 82 ? -11.031 23.925 -10.599 1.00 50.59 82 VAL A O 1
ATOM 649 N N . ASN A 1 83 ? -9.476 22.411 -11.108 1.00 47.62 83 ASN A N 1
ATOM 650 C CA . ASN A 1 83 ? -9.622 22.312 -12.558 1.00 47.62 83 ASN A CA 1
ATOM 651 C C . ASN A 1 83 ? -10.255 21.009 -13.108 1.00 47.62 83 ASN A C 1
ATOM 653 O O . ASN A 1 83 ? -10.150 20.770 -14.309 1.00 47.62 83 ASN A O 1
ATOM 657 N N . VAL A 1 84 ? -10.868 20.124 -12.310 1.00 57.69 84 VAL A N 1
ATOM 658 C CA . VAL A 1 84 ? -11.539 18.928 -12.878 1.00 57.69 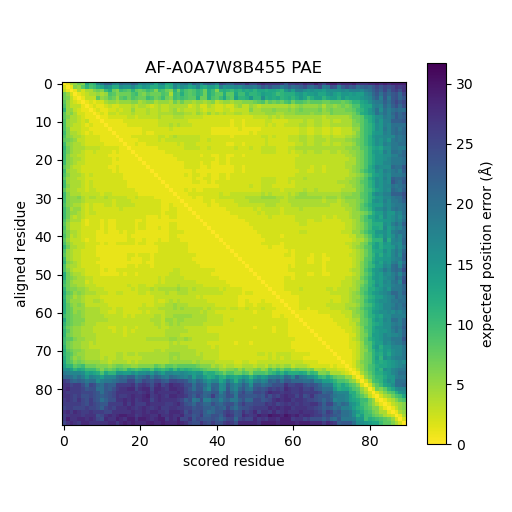84 VAL A CA 1
ATOM 659 C C . VAL A 1 84 ? -13.029 19.198 -13.103 1.00 57.69 84 VAL A C 1
ATOM 661 O O . VAL A 1 84 ? -13.813 19.248 -12.156 1.00 57.69 84 VAL A O 1
ATOM 664 N N . VAL A 1 85 ? -13.420 19.316 -14.371 1.00 59.66 85 VAL A N 1
ATOM 665 C CA . VAL A 1 85 ? -14.819 19.379 -14.818 1.00 59.66 85 VAL A CA 1
ATOM 666 C C . VAL A 1 85 ? -15.377 17.952 -14.900 1.00 59.66 85 VAL A C 1
ATOM 668 O O . VAL A 1 85 ? -14.801 17.109 -15.587 1.00 59.66 85 VAL A O 1
ATOM 671 N N . SER A 1 86 ? -16.476 17.655 -14.193 1.00 55.34 86 SER A N 1
ATOM 672 C CA . SER A 1 86 ? -17.291 16.467 -14.506 1.00 55.34 86 SER A CA 1
ATOM 673 C C . SER A 1 86 ? -18.089 16.751 -15.760 1.00 55.34 86 SER A C 1
ATOM 675 O O . SER A 1 86 ? -18.801 17.749 -15.816 1.00 55.34 86 SER A O 1
ATOM 677 N N . ILE A 1 87 ? -17.993 15.853 -16.729 1.00 57.09 87 ILE A N 1
ATOM 678 C CA . ILE A 1 87 ? -18.959 15.765 -17.813 1.00 57.09 87 ILE A CA 1
ATOM 679 C C . ILE A 1 87 ? -19.823 14.563 -17.457 1.00 57.09 87 ILE A C 1
ATOM 681 O O . ILE A 1 87 ? -19.327 13.436 -17.445 1.00 57.09 87 ILE A O 1
ATOM 685 N N . ASP A 1 88 ? -21.072 14.819 -17.085 1.00 60.28 88 ASP A N 1
ATOM 686 C CA . ASP A 1 88 ? -22.061 13.761 -16.943 1.00 60.28 88 ASP A CA 1
ATOM 687 C C . ASP A 1 88 ? -22.491 13.363 -18.359 1.00 60.28 88 ASP A C 1
ATOM 689 O O . ASP A 1 88 ? -23.083 14.160 -19.088 1.00 60.28 88 ASP A O 1
ATOM 693 N N . SER A 1 89 ? -22.123 12.156 -18.784 1.00 56.22 89 SER A N 1
ATOM 694 C CA . SER A 1 89 ? -22.655 11.569 -20.013 1.00 56.22 89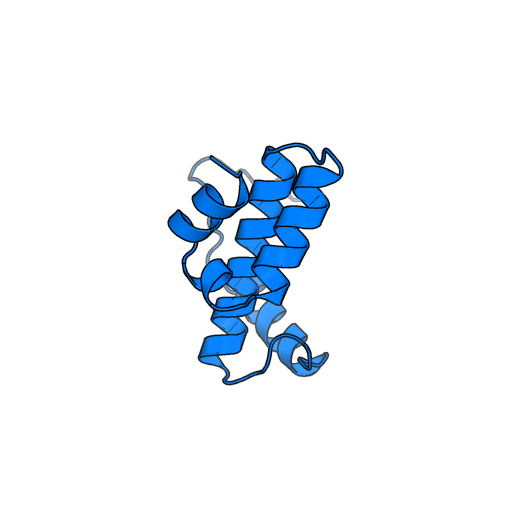 SER A CA 1
ATOM 695 C C . SER A 1 89 ? -24.068 11.067 -19.723 1.00 56.22 89 SER A C 1
ATOM 697 O O . SER A 1 89 ? -24.227 10.113 -18.957 1.00 56.22 89 SER A O 1
ATOM 699 N N . GLY A 1 90 ? -25.063 11.758 -20.282 1.00 49.97 90 GLY A N 1
ATOM 700 C CA . GLY A 1 90 ? -26.465 11.329 -20.320 1.00 49.97 90 GLY A CA 1
ATOM 701 C C . GLY A 1 90 ? -26.738 10.248 -21.356 1.00 49.97 90 GLY A C 1
ATOM 702 O O . GLY A 1 90 ? -25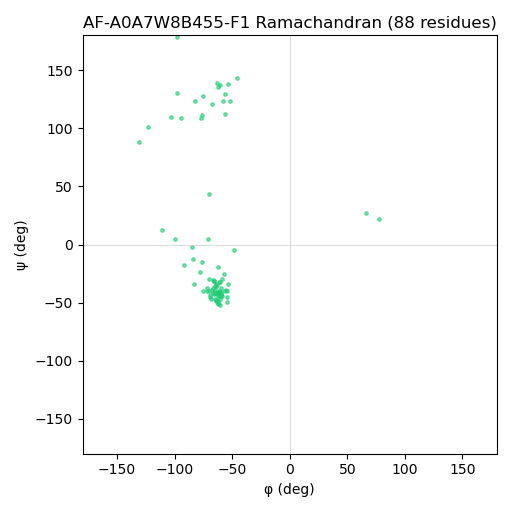.868 10.021 -22.229 1.00 49.97 90 GLY A O 1
#

Solvent-accessible surface area (backbone atoms only — not comparable to full-atom values): 5528 Å² total; per-residue (Å²): 131,65,71,56,64,56,48,26,69,76,38,57,65,34,67,75,34,67,68,54,45,49,52,55,40,52,45,48,75,71,64,51,56,67,72,55,53,52,51,49,51,52,55,50,38,57,50,50,53,49,22,64,73,71,73,43,58,76,87,75,59,49,73,68,59,49,50,53,51,52,52,48,65,73,67,46,81,75,82,58,59,101,82,67,79,84,78,84,83,127

Foldseek 3Di:
DQPLVVLCVVQVLCVVDPVSSVVLSVCVVVVPDPVVSVVSSVVVSLQSVLCVVVVHDSVPDDPVSVVVSVVVVVPPDDPPPPPDDDDDDD

Secondary structure (DSSP, 8-state):
--HHHHHHHH-HHHHH-HHHHHHHHHHHHTT--HHHHHHHHHHHHHHHHHHHHHT--TTT--HHHHHHHHHHHHHSPP---TT-------

pLDDT: mean 86.79, std 15.22, range [45.06, 97.0]

Organism: Streptomyces spectabilis (NCBI:txid68270)

Radius of gyration: 15.27 Å; Cα contacts (8 Å, |Δi|>4): 50; chains: 1; bounding box: 46×34×34 Å

InterPro domains:
  IPR010998 Integrase/recombinase, N-terminal [G3DSA:1.10.150.130] (19-88)

Sequence (90 aa):
MSGTTVLTGKWPVLGRHEQAATWLTIWTDLGRAPRTIDAYARGLAEYLLMCQREGVDPVVANRAHIAVYVRELTSRPHRRGVNVVSIDSG

Mean predicted aligned error: 7.42 Å